Protein AF-A0A8J2JLR8-F1 (afdb_monomer_lite)

Structure (mmCIF, N/CA/C/O backbone):
data_AF-A0A8J2JLR8-F1
#
_entry.id   AF-A0A8J2JLR8-F1
#
loop_
_atom_site.group_PDB
_atom_site.id
_atom_site.type_symbol
_atom_site.label_atom_id
_atom_site.label_alt_id
_atom_site.label_comp_id
_atom_site.label_asym_id
_atom_site.label_entity_id
_atom_site.label_seq_id
_atom_site.pdbx_PDB_ins_code
_atom_site.Cartn_x
_atom_site.Cartn_y
_atom_site.Cartn_z
_atom_site.occupancy
_atom_site.B_iso_or_equiv
_atom_site.auth_seq_id
_atom_site.auth_comp_id
_atom_site.auth_asym_id
_atom_site.auth_atom_id
_atom_site.pdbx_PDB_model_num
ATOM 1 N N . GLY A 1 1 ? 5.718 17.312 6.005 1.00 39.81 1 GLY A N 1
ATOM 2 C CA . GLY A 1 1 ? 5.713 15.955 6.569 1.00 39.81 1 GLY A CA 1
ATOM 3 C C . GLY A 1 1 ? 6.828 15.214 5.896 1.00 39.81 1 GLY A C 1
ATOM 4 O O . GLY A 1 1 ? 6.659 14.809 4.757 1.00 39.81 1 GLY A O 1
ATOM 5 N N . GLU A 1 2 ? 7.985 15.173 6.537 1.00 40.47 2 GLU A N 1
ATOM 6 C CA . GLU A 1 2 ? 9.167 14.530 5.976 1.00 40.47 2 GLU A CA 1
ATOM 7 C C . GLU A 1 2 ? 9.098 13.040 6.300 1.00 40.47 2 GLU A C 1
ATOM 9 O O . GLU A 1 2 ? 8.802 12.649 7.428 1.00 40.47 2 GLU A O 1
ATOM 14 N N . PHE A 1 3 ? 9.279 12.219 5.269 1.00 59.94 3 PHE A N 1
ATOM 15 C CA . PHE A 1 3 ? 9.107 10.769 5.311 1.00 59.94 3 PHE A CA 1
ATOM 16 C C . PHE A 1 3 ? 10.125 10.073 6.237 1.00 59.94 3 PHE A C 1
ATOM 18 O O . PHE A 1 3 ? 9.875 8.950 6.666 1.00 59.94 3 PHE A O 1
ATOM 25 N N . LEU A 1 4 ? 11.243 10.728 6.589 1.00 45.88 4 LEU A N 1
ATOM 26 C CA . LEU A 1 4 ? 12.303 10.145 7.416 1.00 45.88 4 LEU A CA 1
ATOM 27 C C . LEU A 1 4 ? 12.857 11.136 8.465 1.00 45.88 4 LEU A C 1
ATOM 29 O O . LEU A 1 4 ? 13.105 12.292 8.131 1.00 45.88 4 LEU A O 1
ATOM 33 N N . PRO A 1 5 ? 13.104 10.685 9.714 1.00 62.72 5 PRO A N 1
ATOM 34 C CA . PRO A 1 5 ? 13.839 11.433 10.736 1.00 62.72 5 PRO A CA 1
ATOM 35 C C . PRO A 1 5 ? 15.260 11.846 10.294 1.00 62.72 5 PRO A C 1
ATOM 37 O O . PRO A 1 5 ? 15.879 11.129 9.504 1.00 62.72 5 PRO A O 1
ATOM 40 N N . PRO A 1 6 ? 15.855 12.911 10.872 1.00 69.38 6 PRO A N 1
ATOM 41 C CA . PRO A 1 6 ? 17.182 13.410 10.479 1.00 69.38 6 PRO A CA 1
ATOM 42 C C . PRO A 1 6 ? 18.322 12.379 10.566 1.00 69.38 6 PRO A C 1
ATOM 44 O O . PRO A 1 6 ? 19.234 12.382 9.741 1.00 69.38 6 PRO A O 1
ATOM 47 N N . SER A 1 7 ? 18.265 11.458 11.532 1.00 58.53 7 SER A N 1
ATOM 48 C CA . SER A 1 7 ? 19.247 10.372 11.670 1.00 58.53 7 SER A CA 1
ATOM 49 C C . SER A 1 7 ? 19.173 9.359 10.522 1.00 58.53 7 SER A C 1
ATOM 51 O O . SER A 1 7 ? 20.202 8.880 10.052 1.00 58.53 7 SER A O 1
ATOM 53 N N . LEU A 1 8 ? 17.965 9.077 10.030 1.00 59.31 8 LEU A N 1
ATOM 54 C CA . LEU A 1 8 ? 17.724 8.205 8.880 1.00 59.31 8 LEU A CA 1
ATOM 55 C C . LEU A 1 8 ? 18.092 8.893 7.562 1.00 59.31 8 LEU A C 1
ATOM 57 O O . LEU A 1 8 ? 18.579 8.227 6.656 1.00 59.31 8 LEU A O 1
ATOM 61 N N . TYR A 1 9 ? 17.939 10.217 7.476 1.00 65.94 9 TYR A N 1
ATOM 62 C CA . TYR A 1 9 ? 18.367 11.007 6.318 1.00 65.94 9 TYR A CA 1
ATOM 63 C C . TYR A 1 9 ? 19.892 10.995 6.130 1.00 65.94 9 TYR A C 1
ATOM 65 O O . TYR A 1 9 ? 20.377 10.763 5.025 1.00 65.94 9 TYR A O 1
ATOM 73 N N . SER A 1 10 ? 20.654 11.173 7.213 1.00 64.81 10 SER A N 1
ATOM 74 C CA . SER A 1 10 ? 22.123 11.100 7.167 1.00 64.81 10 SER A CA 1
ATOM 75 C C . SER A 1 10 ? 22.613 9.700 6.767 1.00 64.81 10 SER A C 1
ATOM 77 O O . SER A 1 10 ? 23.497 9.549 5.919 1.00 64.81 10 SER A O 1
ATOM 79 N N . LEU A 1 11 ? 21.967 8.655 7.297 1.00 66.31 11 LEU A N 1
ATOM 80 C CA . LEU A 1 11 ? 22.263 7.269 6.930 1.00 66.31 11 LEU A CA 1
ATOM 81 C C . LEU A 1 11 ? 21.937 6.993 5.452 1.00 66.31 11 LEU A C 1
ATOM 83 O O . LEU A 1 11 ? 22.742 6.403 4.737 1.00 66.31 11 LEU A O 1
ATOM 87 N N . TRP A 1 12 ? 20.789 7.482 4.977 1.00 70.38 12 TRP A N 1
ATOM 88 C CA . TRP A 1 12 ? 20.353 7.380 3.585 1.00 70.38 12 TRP A CA 1
ATOM 89 C C . TRP A 1 12 ? 21.356 8.021 2.623 1.00 70.38 12 TRP A C 1
ATOM 91 O O . TRP A 1 12 ? 21.767 7.390 1.650 1.00 70.38 12 TRP A O 1
ATOM 101 N N . GLN A 1 13 ? 21.812 9.242 2.919 1.00 72.44 13 GLN A N 1
ATOM 102 C CA . GLN A 1 13 ? 22.803 9.936 2.093 1.00 72.44 13 GLN A CA 1
ATOM 103 C C . GLN A 1 13 ? 24.177 9.256 2.086 1.00 72.44 13 GLN A C 1
ATOM 105 O O . GLN A 1 13 ? 24.902 9.374 1.105 1.00 72.44 13 GLN A O 1
ATOM 110 N N . THR A 1 14 ? 24.535 8.538 3.149 1.00 75.38 14 THR A N 1
ATOM 111 C CA . THR A 1 14 ? 25.846 7.879 3.255 1.00 75.38 14 THR A CA 1
ATOM 112 C C . THR A 1 14 ? 25.856 6.508 2.574 1.00 75.38 14 THR A C 1
ATOM 114 O O . THR A 1 14 ? 26.870 6.093 2.018 1.00 75.38 14 THR A O 1
ATOM 117 N N . VAL A 1 15 ? 24.726 5.798 2.606 1.00 72.38 15 VAL A N 1
ATOM 118 C CA . VAL A 1 15 ? 24.632 4.392 2.187 1.00 72.38 15 VAL A CA 1
ATOM 119 C C . VAL A 1 15 ? 24.152 4.243 0.742 1.00 72.38 15 VAL A C 1
ATOM 121 O O . VAL A 1 15 ? 24.674 3.407 0.010 1.00 72.38 15 VAL A O 1
ATOM 124 N N . ILE A 1 16 ? 23.187 5.053 0.301 1.00 70.75 16 ILE A N 1
ATOM 125 C CA . ILE A 1 16 ? 22.553 4.882 -1.016 1.00 70.75 16 ILE A CA 1
ATOM 126 C C . ILE A 1 16 ? 23.485 5.238 -2.191 1.00 70.75 16 ILE A C 1
ATOM 128 O O . ILE A 1 16 ? 23.566 4.437 -3.121 1.00 70.75 16 ILE A O 1
ATOM 132 N N . PRO A 1 17 ? 24.238 6.358 -2.186 1.00 72.06 17 PRO A N 1
ATOM 133 C CA . PRO A 1 17 ? 25.103 6.709 -3.315 1.00 72.06 17 PRO A CA 1
ATOM 134 C C . PRO A 1 17 ? 26.175 5.664 -3.677 1.00 72.06 17 PRO A C 1
ATOM 136 O O . PRO A 1 17 ? 26.281 5.351 -4.862 1.00 72.06 17 PRO A O 1
ATOM 139 N N . PRO A 1 18 ? 26.942 5.075 -2.733 1.00 66.00 18 PRO A N 1
ATOM 140 C CA . PRO A 1 18 ? 27.909 4.034 -3.079 1.00 66.00 18 PRO A CA 1
ATOM 141 C C . PRO A 1 18 ? 27.236 2.740 -3.551 1.00 66.00 18 PRO A C 1
ATOM 143 O O . PRO A 1 18 ? 27.762 2.100 -4.453 1.00 66.00 18 PRO A O 1
ATOM 146 N N . ILE A 1 19 ? 26.055 2.384 -3.026 1.00 64.62 19 ILE A N 1
ATOM 147 C CA . ILE A 1 19 ? 25.263 1.245 -3.526 1.00 64.62 19 ILE A CA 1
ATOM 148 C C . ILE A 1 19 ? 24.824 1.477 -4.979 1.00 64.62 19 ILE A C 1
ATOM 150 O O . ILE A 1 19 ? 24.900 0.562 -5.793 1.00 64.62 19 ILE A O 1
ATOM 154 N N . CYS A 1 20 ? 24.406 2.696 -5.326 1.00 59.53 20 CYS A N 1
ATOM 155 C CA . CYS A 1 20 ? 24.009 3.054 -6.689 1.00 59.53 20 CYS A CA 1
ATOM 156 C C . CYS A 1 20 ? 25.195 3.222 -7.661 1.00 59.53 20 CYS A C 1
ATOM 158 O O . CYS A 1 20 ? 24.978 3.226 -8.870 1.00 59.53 20 CYS A O 1
ATOM 160 N N . ALA A 1 21 ? 26.423 3.387 -7.154 1.00 61.94 21 ALA A N 1
ATOM 161 C CA . ALA A 1 21 ? 27.634 3.603 -7.952 1.00 61.94 21 ALA A CA 1
ATOM 162 C C . ALA A 1 21 ? 28.375 2.306 -8.334 1.00 61.94 21 ALA A C 1
ATOM 164 O O . ALA A 1 21 ? 29.254 2.341 -9.196 1.00 61.94 21 ALA A O 1
ATOM 165 N N . ILE A 1 22 ? 28.033 1.168 -7.719 1.00 66.12 22 ILE A N 1
ATOM 166 C CA . ILE A 1 22 ? 28.529 -0.157 -8.115 1.00 66.12 22 ILE A CA 1
ATOM 167 C C . ILE A 1 22 ? 27.768 -0.560 -9.386 1.00 66.12 22 ILE A C 1
ATOM 169 O O . ILE A 1 22 ? 26.626 -0.984 -9.292 1.00 66.12 22 ILE A O 1
ATOM 173 N N . GLU A 1 23 ? 28.376 -0.332 -10.556 1.00 52.78 23 GLU A N 1
ATOM 174 C CA . GLU A 1 23 ? 27.951 -0.760 -11.905 1.00 52.78 23 GLU A CA 1
ATOM 175 C C . GLU A 1 23 ? 26.433 -0.897 -12.139 1.00 52.78 23 GLU A C 1
ATOM 177 O O . GLU A 1 23 ? 25.796 -1.896 -11.815 1.00 52.78 23 GLU A O 1
ATOM 182 N N . ALA A 1 24 ? 25.861 0.117 -12.790 1.00 59.56 24 ALA A N 1
ATOM 183 C CA . ALA A 1 24 ? 24.459 0.234 -13.170 1.00 59.56 24 ALA A CA 1
ATOM 184 C C . ALA A 1 24 ? 23.943 -0.882 -14.114 1.00 59.56 24 ALA A C 1
ATOM 186 O O . ALA A 1 24 ? 23.636 -0.644 -15.281 1.00 59.56 24 ALA A O 1
ATOM 187 N N . GLN A 1 25 ? 23.737 -2.082 -13.579 1.00 56.38 25 GLN A N 1
ATOM 188 C CA . GLN A 1 25 ? 22.705 -3.028 -14.011 1.00 56.38 25 GLN A CA 1
ATOM 189 C C . GLN A 1 25 ? 21.618 -3.099 -12.941 1.00 56.38 25 GLN A C 1
ATOM 191 O O . GLN A 1 25 ? 21.171 -4.163 -12.519 1.00 56.38 25 GLN A O 1
ATOM 196 N N . VAL A 1 26 ? 21.177 -1.920 -12.498 1.00 64.81 26 VAL A N 1
ATOM 197 C CA . VAL A 1 26 ? 19.888 -1.798 -11.831 1.00 64.81 26 VAL A CA 1
ATOM 198 C C . VAL A 1 26 ? 18.858 -2.240 -12.863 1.00 64.81 26 VAL A C 1
ATOM 200 O O . VAL A 1 26 ? 18.548 -1.497 -13.793 1.00 64.81 26 VAL A O 1
ATOM 203 N N . ASP A 1 27 ? 18.379 -3.474 -12.739 1.00 73.94 27 ASP A N 1
ATOM 204 C CA . ASP A 1 27 ? 17.254 -3.984 -13.514 1.00 73.94 27 ASP A CA 1
ATOM 205 C C . ASP A 1 27 ? 16.004 -3.230 -13.042 1.00 73.94 27 ASP A C 1
ATOM 207 O O . ASP A 1 27 ? 15.254 -3.664 -12.164 1.00 73.94 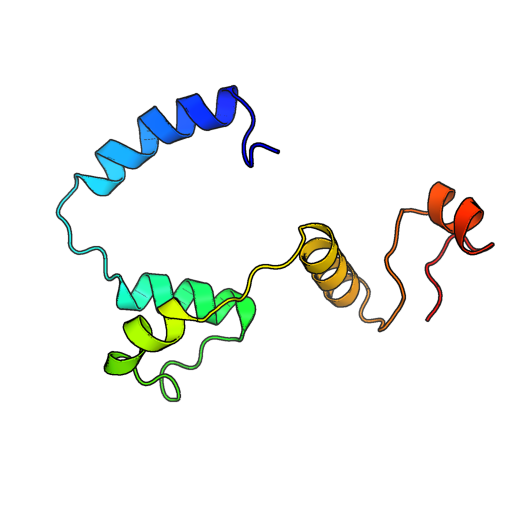27 ASP A O 1
ATOM 211 N N . VAL A 1 28 ? 15.852 -2.009 -13.564 1.00 73.44 28 VAL A N 1
ATOM 212 C CA . VAL A 1 28 ? 14.728 -1.115 -13.287 1.00 73.44 28 VAL A CA 1
ATOM 213 C C . VAL A 1 28 ? 13.406 -1.849 -13.538 1.00 73.44 28 VAL A C 1
ATOM 215 O O . VAL A 1 28 ? 12.548 -1.779 -12.660 1.00 73.44 28 VAL A O 1
ATOM 218 N N . PRO A 1 29 ? 13.235 -2.629 -14.628 1.00 72.38 29 PRO A N 1
ATOM 219 C CA . PRO A 1 29 ? 12.079 -3.509 -14.779 1.00 72.38 29 PRO A CA 1
ATOM 220 C C . PRO A 1 29 ? 11.871 -4.479 -13.609 1.00 72.38 29 PRO A C 1
ATOM 222 O O . PRO A 1 29 ? 10.746 -4.581 -13.119 1.00 72.38 29 PRO A O 1
ATOM 225 N N . ALA A 1 30 ? 12.911 -5.157 -13.114 1.00 77.94 30 ALA A N 1
ATOM 226 C CA . ALA A 1 30 ? 12.783 -6.060 -11.969 1.00 77.94 30 ALA A CA 1
ATOM 227 C C . ALA A 1 30 ? 12.371 -5.324 -10.686 1.00 77.94 30 ALA A C 1
ATOM 229 O O . ALA A 1 30 ? 11.461 -5.789 -9.996 1.00 77.94 30 ALA A O 1
ATOM 230 N N . ILE A 1 31 ? 12.963 -4.165 -10.391 1.00 80.75 31 ILE A N 1
ATOM 231 C CA . ILE A 1 31 ? 12.608 -3.357 -9.212 1.00 80.75 31 ILE A CA 1
ATOM 232 C C . ILE A 1 31 ? 11.184 -2.809 -9.329 1.00 80.75 31 ILE A C 1
ATOM 234 O O . ILE A 1 31 ? 10.406 -2.922 -8.382 1.00 80.75 31 ILE A O 1
ATOM 238 N N . CYS A 1 32 ? 10.809 -2.271 -10.491 1.00 75.12 32 CYS A N 1
ATOM 239 C CA . CYS A 1 32 ? 9.445 -1.821 -10.755 1.00 75.12 32 CYS A CA 1
ATOM 240 C C . CYS A 1 32 ? 8.457 -2.983 -10.605 1.00 75.12 32 CYS A C 1
ATOM 242 O O . CYS A 1 32 ? 7.450 -2.843 -9.915 1.00 75.12 32 CYS A O 1
ATOM 244 N N . SER A 1 33 ? 8.766 -4.153 -11.170 1.00 75.94 33 SER A N 1
ATOM 245 C CA . SER A 1 33 ? 7.917 -5.342 -11.045 1.00 75.94 33 SER A CA 1
ATOM 246 C C . SER A 1 33 ? 7.807 -5.847 -9.604 1.00 75.94 33 SER A C 1
ATOM 248 O O . SER A 1 33 ? 6.751 -6.339 -9.219 1.00 75.94 33 SER A O 1
ATOM 250 N N . LEU A 1 34 ? 8.861 -5.712 -8.790 1.00 81.81 34 LEU A N 1
ATOM 251 C CA . LEU A 1 34 ? 8.833 -6.050 -7.367 1.00 81.81 34 LEU A CA 1
ATOM 252 C C . LEU A 1 34 ? 7.946 -5.073 -6.597 1.00 81.81 34 LEU A C 1
ATOM 254 O O . LEU A 1 34 ? 7.142 -5.502 -5.777 1.00 81.81 34 LEU A O 1
ATOM 258 N N . PHE A 1 35 ? 8.070 -3.776 -6.872 1.00 80.31 35 PHE A N 1
ATOM 259 C CA . PHE A 1 35 ? 7.251 -2.749 -6.240 1.00 80.31 35 PHE A CA 1
ATOM 260 C C . PHE A 1 35 ? 5.758 -2.938 -6.552 1.00 80.31 35 PHE A C 1
ATOM 262 O O . PHE A 1 35 ? 4.953 -3.010 -5.626 1.00 80.31 35 PHE A O 1
ATOM 269 N N . PHE A 1 36 ? 5.396 -3.109 -7.828 1.00 76.44 36 PHE A N 1
ATOM 270 C CA . PHE A 1 36 ? 4.021 -3.446 -8.217 1.00 76.44 36 PHE A CA 1
ATOM 271 C C . PHE A 1 36 ? 3.594 -4.803 -7.652 1.00 76.44 36 PHE A C 1
ATOM 273 O O . PHE A 1 36 ? 2.494 -4.943 -7.134 1.00 76.44 36 PHE A O 1
ATOM 280 N N . GLY A 1 37 ? 4.492 -5.788 -7.651 1.00 79.56 37 GLY A N 1
ATOM 281 C CA . GLY A 1 37 ? 4.220 -7.111 -7.102 1.00 79.56 37 GLY A CA 1
ATOM 282 C C . GLY A 1 37 ? 3.942 -7.124 -5.596 1.00 79.56 37 GLY A C 1
ATOM 283 O O . GLY A 1 37 ? 3.193 -7.980 -5.132 1.00 79.56 37 GLY A O 1
ATOM 284 N N . LEU A 1 38 ? 4.511 -6.188 -4.832 1.00 80.94 38 LEU A N 1
ATOM 285 C CA . LEU A 1 38 ? 4.241 -6.029 -3.399 1.00 80.94 38 LEU A CA 1
ATOM 286 C C . LEU A 1 38 ? 2.848 -5.451 -3.120 1.00 80.94 38 LEU A C 1
ATOM 288 O O . LEU A 1 38 ? 2.275 -5.754 -2.076 1.00 80.94 38 LEU A O 1
ATOM 292 N N . LEU A 1 39 ? 2.325 -4.616 -4.019 1.00 75.25 39 LEU A N 1
ATOM 293 C CA . LEU A 1 39 ? 1.028 -3.956 -3.856 1.00 75.25 39 LEU A CA 1
ATOM 294 C C . LEU A 1 39 ? -0.113 -4.779 -4.467 1.00 75.25 39 LEU A C 1
ATOM 296 O O . LEU A 1 39 ? -1.137 -4.982 -3.818 1.00 75.25 39 LEU A O 1
ATOM 300 N N . ASP A 1 40 ? 0.097 -5.283 -5.683 1.00 75.50 40 ASP A N 1
ATOM 301 C CA . ASP A 1 40 ? -0.944 -5.868 -6.536 1.00 75.50 40 ASP A CA 1
ATOM 302 C C . ASP A 1 40 ? -0.752 -7.379 -6.774 1.00 75.50 40 ASP A C 1
ATOM 304 O O . ASP A 1 40 ? -1.605 -8.038 -7.368 1.00 75.50 40 ASP A O 1
ATOM 308 N N . GLY A 1 41 ? 0.352 -7.951 -6.286 1.00 77.06 41 GLY A N 1
ATOM 309 C CA . GLY A 1 41 ? 0.743 -9.336 -6.541 1.00 77.06 41 GLY A CA 1
ATOM 310 C C . GLY A 1 41 ? 1.651 -9.471 -7.766 1.00 77.06 41 GLY A C 1
ATOM 311 O O . GLY A 1 41 ? 1.499 -8.791 -8.780 1.00 77.06 41 GLY A O 1
ATOM 312 N N . ARG A 1 42 ? 2.656 -10.349 -7.673 1.00 75.81 42 ARG A N 1
ATOM 313 C CA . ARG A 1 42 ? 3.639 -10.549 -8.746 1.00 75.81 42 ARG A CA 1
ATOM 314 C C . ARG A 1 42 ? 3.169 -11.629 -9.720 1.00 75.81 42 ARG A C 1
ATOM 316 O O . ARG A 1 42 ? 3.380 -12.811 -9.463 1.00 75.81 42 ARG A O 1
ATOM 323 N N . ASP A 1 43 ? 2.642 -11.213 -10.867 1.00 79.06 43 ASP A N 1
ATOM 324 C CA . ASP A 1 43 ? 2.442 -12.084 -12.030 1.00 79.06 43 ASP A CA 1
ATOM 325 C C . ASP A 1 43 ? 3.165 -11.511 -13.255 1.00 79.06 43 ASP A C 1
ATOM 327 O O . ASP A 1 43 ? 2.649 -10.689 -14.011 1.00 79.06 43 ASP A O 1
ATOM 331 N N . VAL A 1 44 ? 4.410 -11.948 -13.442 1.00 70.94 44 VAL A N 1
ATOM 332 C CA . VAL A 1 44 ? 5.255 -11.499 -14.557 1.00 70.94 44 VAL A CA 1
ATOM 333 C C . VAL A 1 44 ? 4.781 -12.019 -15.916 1.00 70.94 44 VAL A C 1
ATOM 335 O O . VAL A 1 44 ? 5.199 -11.475 -16.932 1.00 70.94 44 VAL A O 1
ATOM 338 N N . GLN A 1 45 ? 3.931 -13.053 -15.954 1.00 80.12 45 GLN A N 1
ATOM 339 C CA . GLN A 1 45 ? 3.393 -13.591 -17.208 1.00 80.12 45 GLN A CA 1
ATOM 340 C C . GLN A 1 45 ? 2.254 -12.718 -17.738 1.00 80.12 45 GLN A C 1
ATOM 342 O O . GLN A 1 45 ? 2.083 -12.600 -18.950 1.00 80.12 45 GLN A O 1
ATOM 347 N N . GLN A 1 46 ? 1.507 -12.077 -16.838 1.00 80.50 46 GLN A N 1
ATOM 348 C CA . GLN A 1 46 ? 0.461 -11.111 -17.186 1.00 80.50 46 GLN A CA 1
ATOM 349 C C . GLN A 1 46 ? 0.991 -9.675 -17.329 1.00 80.50 46 GLN A C 1
ATOM 351 O O . GLN A 1 46 ? 0.316 -8.812 -17.892 1.00 80.50 46 GLN A O 1
ATOM 356 N N . LEU A 1 47 ? 2.209 -9.407 -16.852 1.00 74.94 47 LEU A N 1
ATOM 357 C CA . LEU A 1 47 ? 2.827 -8.089 -16.905 1.00 74.94 47 LEU A CA 1
ATOM 358 C C . LEU A 1 47 ? 3.579 -7.868 -18.221 1.00 74.94 47 LEU A C 1
ATOM 360 O O . LEU A 1 47 ? 4.645 -8.432 -18.464 1.00 74.94 47 LEU A O 1
ATOM 364 N N . ASN A 1 48 ? 3.065 -6.967 -19.056 1.00 79.38 48 ASN A N 1
ATOM 365 C CA . ASN A 1 48 ? 3.748 -6.562 -20.280 1.00 79.38 48 ASN A CA 1
ATOM 366 C C . ASN A 1 48 ? 4.908 -5.597 -19.958 1.00 79.38 48 ASN A C 1
ATOM 368 O O . ASN A 1 48 ? 4.719 -4.382 -19.886 1.00 79.38 48 ASN A O 1
ATOM 372 N N . LEU A 1 49 ? 6.107 -6.152 -19.737 1.00 75.69 49 LEU A N 1
ATOM 373 C CA . LEU A 1 49 ? 7.305 -5.418 -19.298 1.00 75.69 49 LEU A CA 1
ATOM 374 C C . LEU A 1 49 ? 7.642 -4.178 -20.158 1.00 75.69 49 LEU A C 1
ATOM 376 O O . LEU A 1 49 ? 7.928 -3.137 -19.571 1.00 75.69 49 LEU A O 1
ATOM 380 N N . PRO A 1 50 ? 7.555 -4.2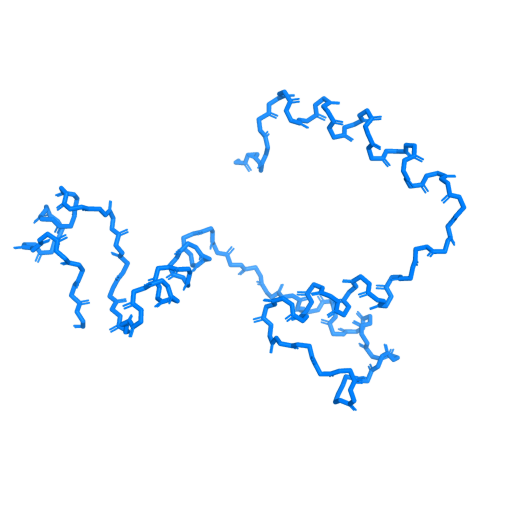03 -21.504 1.00 82.00 50 PRO A N 1
ATOM 381 C CA . PRO A 1 50 ? 7.703 -3.001 -22.333 1.00 82.00 50 PRO A CA 1
ATOM 382 C C . PRO A 1 50 ? 6.785 -1.821 -21.975 1.00 82.00 50 PRO A C 1
ATOM 384 O O . PRO A 1 50 ? 7.157 -0.673 -22.204 1.00 82.00 50 PRO A O 1
ATOM 387 N N . PHE A 1 51 ? 5.599 -2.078 -21.414 1.00 80.56 51 PHE A N 1
ATOM 388 C CA . PHE A 1 51 ? 4.641 -1.037 -21.022 1.00 80.56 51 PHE A CA 1
ATOM 389 C C . PHE A 1 51 ? 4.791 -0.586 -19.565 1.00 80.56 51 PHE A C 1
ATOM 391 O O . PHE A 1 51 ? 4.148 0.391 -19.176 1.00 80.56 51 PHE A O 1
ATOM 398 N N . LEU A 1 52 ? 5.653 -1.228 -18.765 1.00 76.69 52 LEU A N 1
ATOM 399 C CA . LEU A 1 52 ? 5.901 -0.826 -17.375 1.00 76.69 52 LEU A CA 1
ATOM 400 C C . LEU A 1 52 ? 6.223 0.667 -17.212 1.00 76.69 52 LEU A C 1
ATOM 402 O O . LEU A 1 52 ? 5.648 1.270 -16.307 1.00 76.69 52 LEU A O 1
ATOM 406 N N . PRO A 1 53 ? 7.051 1.303 -18.068 1.00 77.94 53 PRO A N 1
ATOM 407 C CA . PRO A 1 53 ? 7.306 2.738 -17.963 1.00 77.94 53 PRO A CA 1
ATOM 408 C C . PRO A 1 53 ? 6.025 3.574 -18.092 1.00 77.94 53 PRO A C 1
ATOM 410 O O . PRO A 1 53 ? 5.792 4.477 -17.292 1.00 77.94 53 PRO A O 1
ATOM 413 N N . ALA A 1 54 ? 5.148 3.231 -19.040 1.00 79.94 54 ALA A N 1
ATOM 414 C CA . ALA A 1 54 ? 3.886 3.938 -19.251 1.00 79.94 54 ALA A CA 1
ATOM 415 C C . ALA A 1 54 ? 2.899 3.725 -18.090 1.00 79.94 54 ALA A C 1
ATOM 417 O O . ALA A 1 54 ? 2.225 4.665 -17.676 1.00 79.94 54 ALA A O 1
ATOM 418 N N . ILE A 1 55 ? 2.845 2.515 -17.529 1.00 77.19 55 ILE A N 1
ATOM 419 C CA . ILE A 1 55 ? 2.004 2.198 -16.364 1.00 77.19 55 ILE A CA 1
ATOM 420 C C . ILE A 1 55 ? 2.513 2.941 -15.123 1.00 77.19 55 ILE A C 1
ATOM 422 O O . ILE A 1 55 ? 1.731 3.587 -14.428 1.00 77.19 55 ILE A O 1
ATOM 426 N N . SER A 1 56 ? 3.829 2.923 -14.888 1.00 75.62 56 SER A N 1
ATOM 427 C CA . SER A 1 56 ? 4.464 3.599 -13.747 1.00 75.62 56 SER A CA 1
ATOM 428 C C . SER A 1 56 ? 4.292 5.116 -13.749 1.00 75.62 56 SER A C 1
ATOM 430 O O . SER A 1 56 ? 4.397 5.747 -12.704 1.00 75.62 56 SER A O 1
ATOM 432 N N . TRP A 1 57 ? 3.989 5.710 -14.904 1.00 79.44 57 TRP A N 1
ATOM 433 C CA . TRP A 1 57 ? 3.703 7.137 -14.990 1.00 79.44 57 TRP A CA 1
ATOM 434 C C . TRP A 1 57 ? 2.396 7.516 -14.278 1.00 79.44 57 TRP A C 1
ATOM 436 O O . TRP A 1 57 ? 2.300 8.586 -13.681 1.00 79.44 57 TRP A O 1
ATOM 446 N N . GLY A 1 58 ? 1.383 6.647 -14.347 1.00 75.31 58 GLY A N 1
ATOM 447 C CA . GLY A 1 58 ? 0.060 6.887 -13.761 1.00 75.31 58 GLY A CA 1
ATOM 448 C C . GLY A 1 58 ? -0.207 6.134 -12.457 1.00 75.31 58 GLY A C 1
ATOM 449 O O . GLY A 1 58 ? -1.216 6.405 -11.805 1.00 75.31 58 GLY A O 1
ATOM 450 N N . ALA A 1 59 ? 0.657 5.186 -12.085 1.00 74.94 59 ALA A N 1
ATOM 451 C CA . ALA A 1 59 ? 0.430 4.275 -10.974 1.00 74.94 59 ALA A CA 1
ATOM 452 C C . ALA A 1 59 ? 1.687 4.062 -10.106 1.00 74.94 59 ALA A C 1
ATOM 454 O O . ALA A 1 59 ? 2.796 4.002 -10.635 1.00 74.94 59 ALA A O 1
ATOM 455 N N . PRO A 1 60 ? 1.518 3.854 -8.788 1.00 70.25 60 PRO A N 1
ATOM 456 C CA . PRO A 1 60 ? 0.268 3.979 -8.046 1.00 70.25 60 PRO A CA 1
ATOM 457 C C . PRO A 1 60 ? -0.134 5.451 -7.897 1.00 70.25 60 PRO A C 1
ATOM 459 O O . PRO A 1 60 ? 0.707 6.336 -7.740 1.00 70.25 60 PRO A O 1
ATOM 462 N N . ALA A 1 61 ? -1.440 5.717 -7.924 1.00 79.00 61 ALA A N 1
ATOM 463 C CA . ALA A 1 61 ? -1.944 7.046 -7.611 1.00 79.00 61 ALA A CA 1
ATOM 464 C C . ALA A 1 61 ? -1.616 7.406 -6.145 1.00 79.00 61 ALA A C 1
ATOM 466 O O . ALA A 1 61 ? -1.575 6.515 -5.290 1.00 79.00 61 ALA A O 1
ATOM 467 N N . PRO A 1 62 ? -1.414 8.693 -5.812 1.00 77.56 62 PRO A N 1
ATOM 468 C CA . PRO A 1 62 ? -1.117 9.099 -4.444 1.00 77.56 62 PRO A CA 1
ATOM 469 C C . PRO A 1 62 ? -2.234 8.696 -3.472 1.00 77.56 62 PRO A C 1
ATOM 471 O O . PRO A 1 62 ? -3.407 8.996 -3.698 1.00 77.56 62 PRO A O 1
ATOM 474 N N . TYR A 1 63 ? -1.869 8.090 -2.343 1.00 82.31 63 TYR A N 1
ATOM 475 C CA . TYR A 1 63 ? -2.777 7.811 -1.229 1.00 82.31 63 TYR A CA 1
ATOM 476 C C . TYR A 1 63 ? -2.188 8.298 0.097 1.00 82.31 63 TYR A C 1
ATOM 478 O O . TYR A 1 63 ? -0.980 8.454 0.261 1.00 82.31 63 TYR A O 1
ATOM 486 N N . SER A 1 64 ? -3.055 8.561 1.078 1.00 89.38 64 SER A N 1
ATOM 487 C CA . SER A 1 64 ? -2.600 8.987 2.406 1.00 89.38 64 SER A CA 1
ATOM 488 C C . SER A 1 64 ? -1.979 7.825 3.188 1.00 89.38 64 SER A C 1
ATOM 490 O O . SER A 1 64 ? -2.417 6.680 3.070 1.00 89.38 64 SER A O 1
ATOM 492 N N . ALA A 1 65 ? -1.040 8.125 4.092 1.00 89.81 65 ALA A N 1
ATOM 493 C CA . ALA A 1 65 ? -0.473 7.130 5.009 1.00 89.81 65 ALA A CA 1
ATOM 494 C C . ALA A 1 65 ? -1.548 6.392 5.835 1.00 89.81 65 ALA A C 1
ATOM 496 O O . ALA A 1 65 ? -1.374 5.228 6.187 1.00 89.81 65 ALA A O 1
ATOM 497 N N . ARG A 1 66 ? -2.693 7.044 6.102 1.00 90.69 66 ARG A N 1
ATOM 498 C CA . ARG A 1 66 ? -3.833 6.423 6.790 1.00 90.69 66 ARG A CA 1
ATOM 499 C C . ARG A 1 66 ? -4.453 5.292 5.970 1.00 90.69 66 ARG A C 1
ATOM 501 O O . ARG A 1 66 ? -4.846 4.297 6.564 1.00 90.69 66 ARG A O 1
ATOM 508 N N . VAL A 1 67 ? -4.543 5.431 4.646 1.00 91.69 67 VAL A N 1
ATOM 509 C CA . VAL A 1 67 ? -5.079 4.378 3.764 1.00 91.69 67 VAL A CA 1
ATOM 510 C C . VAL A 1 67 ? -4.173 3.154 3.807 1.00 91.69 67 VAL A C 1
ATOM 512 O O . VAL A 1 67 ? -4.660 2.052 4.037 1.00 91.69 67 VAL A O 1
ATOM 515 N N . LEU A 1 68 ? -2.858 3.357 3.695 1.00 89.56 68 LEU A N 1
ATOM 516 C CA . LEU A 1 68 ? -1.890 2.266 3.783 1.00 89.56 68 LEU A CA 1
ATOM 517 C C . LEU A 1 68 ? -1.943 1.572 5.153 1.00 89.56 68 LEU A C 1
ATOM 519 O O . LEU A 1 68 ? -2.040 0.351 5.230 1.00 89.56 68 LEU A O 1
ATOM 523 N N . ALA A 1 69 ? -1.956 2.346 6.241 1.00 94.25 69 ALA A N 1
ATOM 524 C CA . ALA A 1 69 ? -2.089 1.800 7.590 1.00 94.25 69 ALA A CA 1
ATOM 525 C C . ALA A 1 69 ? -3.402 1.023 7.770 1.00 94.25 69 ALA A C 1
ATOM 527 O O . ALA A 1 69 ? -3.413 -0.026 8.409 1.00 94.25 69 ALA A O 1
ATOM 528 N N . HIS A 1 70 ? -4.503 1.508 7.191 1.00 96.50 70 HIS A N 1
ATOM 529 C CA . HIS A 1 70 ? -5.780 0.809 7.249 1.00 96.50 70 HIS A CA 1
ATOM 530 C C . HIS A 1 70 ? -5.739 -0.521 6.503 1.00 96.50 70 HIS A C 1
ATOM 532 O O . HIS A 1 70 ? -6.204 -1.525 7.030 1.00 96.50 70 HIS A O 1
ATOM 538 N N . TRP A 1 71 ? -5.144 -0.542 5.311 1.00 92.31 71 TRP A N 1
ATOM 539 C CA . TRP A 1 71 ? -4.981 -1.762 4.530 1.00 92.31 71 TRP A CA 1
ATOM 540 C C . TRP A 1 71 ? -4.243 -2.842 5.335 1.00 92.31 71 TRP A C 1
ATOM 542 O O . TRP A 1 71 ? -4.741 -3.959 5.459 1.00 92.31 71 TRP A O 1
ATOM 552 N N . PHE A 1 72 ? -3.150 -2.482 6.020 1.00 94.00 72 PHE A N 1
ATOM 553 C CA . PHE A 1 72 ? -2.469 -3.400 6.940 1.00 94.00 72 PHE A CA 1
ATOM 554 C C . PHE A 1 72 ? -3.368 -3.876 8.093 1.00 94.00 72 PHE A C 1
ATOM 556 O O . PHE A 1 72 ? -3.320 -5.048 8.458 1.00 94.00 72 PHE A O 1
ATOM 563 N N . GLN A 1 73 ? -4.217 -3.013 8.661 1.00 97.06 73 GLN A N 1
ATOM 564 C CA . GLN A 1 73 ? -5.172 -3.428 9.700 1.00 97.06 73 GLN A CA 1
ATOM 565 C C . GLN A 1 73 ? -6.181 -4.457 9.186 1.00 97.06 73 GLN A C 1
ATOM 567 O O . GLN A 1 73 ? -6.525 -5.384 9.921 1.00 97.06 73 GLN A O 1
ATOM 572 N N . LEU A 1 74 ? -6.652 -4.312 7.947 1.00 96.38 74 LEU A N 1
ATOM 573 C CA . LEU A 1 74 ? -7.565 -5.271 7.323 1.00 96.38 74 LEU A CA 1
ATOM 574 C C . LEU A 1 74 ? -6.874 -6.626 7.137 1.00 96.38 74 LEU A C 1
ATOM 576 O O . LEU A 1 74 ? -7.414 -7.640 7.576 1.00 96.38 74 LEU A O 1
ATOM 580 N N . VAL A 1 75 ? -5.650 -6.632 6.595 1.00 94.88 75 VAL A N 1
ATOM 581 C CA . VAL A 1 75 ? -4.843 -7.852 6.414 1.00 94.88 75 VAL A CA 1
ATOM 582 C C . VAL A 1 75 ? -4.595 -8.559 7.751 1.00 94.88 75 VAL A C 1
ATOM 584 O O . VAL A 1 75 ? -4.833 -9.756 7.866 1.00 94.88 75 VAL A O 1
ATOM 587 N N . MET A 1 76 ? -4.174 -7.822 8.783 1.00 95.88 76 MET A N 1
ATOM 588 C CA . MET A 1 76 ? -3.846 -8.400 10.093 1.00 95.88 76 MET A CA 1
ATOM 589 C C . MET A 1 76 ? -5.076 -8.874 10.875 1.00 95.88 76 MET A C 1
ATOM 591 O O . MET A 1 76 ? -4.985 -9.830 11.640 1.00 95.88 76 MET A O 1
ATOM 595 N N . SER A 1 77 ? -6.216 -8.193 10.731 1.00 96.12 77 S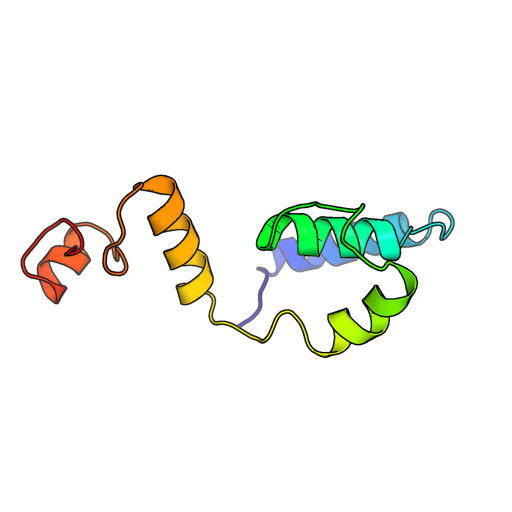ER A N 1
ATOM 596 C CA . SER A 1 77 ? -7.443 -8.561 11.450 1.00 96.12 77 SER A CA 1
ATOM 597 C C . SER A 1 77 ? -8.264 -9.635 10.743 1.00 96.12 77 SER A C 1
ATOM 599 O O . SER A 1 77 ? -9.079 -10.285 11.397 1.00 96.12 77 SER A O 1
ATOM 601 N N . GLY A 1 78 ? -8.102 -9.788 9.425 1.00 96.31 78 GLY A N 1
ATOM 602 C CA . GLY A 1 78 ? -8.947 -10.650 8.599 1.00 96.31 78 GLY A CA 1
ATOM 603 C C . GLY A 1 78 ? -10.412 -10.200 8.536 1.00 96.31 78 GLY A C 1
ATOM 604 O O . GLY A 1 78 ? -11.273 -10.979 8.132 1.00 96.31 78 GLY A O 1
ATOM 605 N N . LYS A 1 79 ? -10.719 -8.968 8.962 1.00 95.94 79 LYS A N 1
ATOM 606 C CA . LYS A 1 79 ? -12.077 -8.415 9.027 1.00 95.94 79 LYS A CA 1
ATOM 607 C C . LYS A 1 79 ? -12.173 -7.183 8.140 1.00 95.94 79 LYS A C 1
ATOM 609 O O . LYS A 1 79 ? -11.330 -6.292 8.220 1.00 95.94 79 LYS A O 1
ATOM 614 N N . PHE A 1 80 ? -13.238 -7.100 7.348 1.00 97.00 80 PHE A N 1
ATOM 615 C CA . PHE A 1 80 ? -13.605 -5.855 6.685 1.00 97.00 80 PHE A CA 1
ATOM 616 C C . PHE A 1 80 ? -14.305 -4.950 7.698 1.00 97.00 80 PHE A C 1
ATOM 618 O O . PHE A 1 80 ? -15.454 -5.188 8.039 1.00 97.00 80 PHE A O 1
ATOM 625 N N . GLN A 1 81 ? -13.575 -3.983 8.246 1.00 96.88 81 GLN A N 1
ATOM 626 C CA . GLN A 1 81 ? -14.019 -3.152 9.366 1.00 96.88 81 GLN A CA 1
ATOM 627 C C . GLN A 1 81 ? -13.455 -1.736 9.242 1.00 96.88 81 GLN A C 1
ATOM 629 O O . 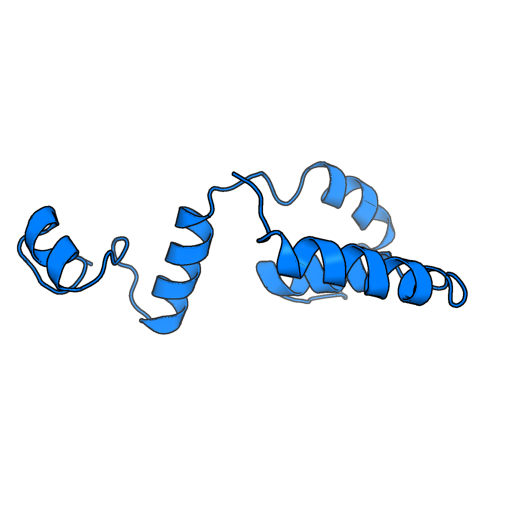GLN A 1 81 ? -12.539 -1.489 8.459 1.00 96.88 81 GLN A O 1
ATOM 634 N N . LYS A 1 82 ? -13.962 -0.795 10.040 1.00 97.56 82 LYS A N 1
ATOM 635 C CA . LYS A 1 82 ? -13.469 0.592 10.077 1.00 97.56 82 LYS A CA 1
ATOM 636 C C . LYS A 1 82 ? -12.020 0.691 10.579 1.00 97.56 82 LYS A C 1
ATOM 638 O O . LYS A 1 82 ? -11.477 -0.224 11.194 1.00 97.56 82 LYS A O 1
ATOM 643 N N . TYR A 1 83 ? -11.392 1.847 10.349 1.00 97.44 83 TYR A N 1
ATOM 644 C CA . TYR A 1 83 ? -10.035 2.131 10.826 1.00 97.44 83 TYR A CA 1
ATOM 645 C C . TYR A 1 83 ? -9.913 1.956 12.341 1.00 97.44 83 TYR A C 1
ATOM 647 O O . TYR A 1 83 ? -10.630 2.599 13.107 1.00 97.44 83 TYR A O 1
ATOM 655 N N . SER 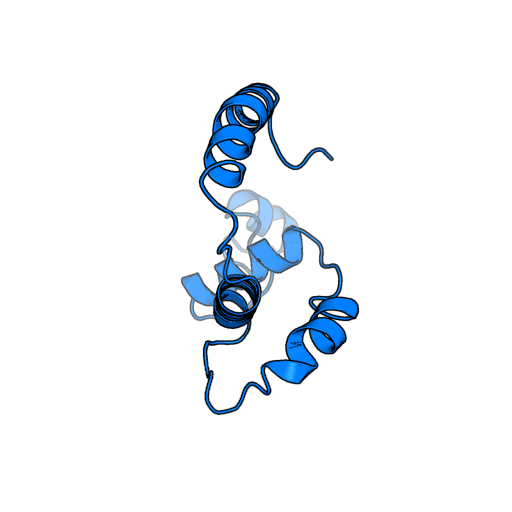A 1 84 ? -8.956 1.145 12.784 1.00 97.50 84 SER A N 1
ATOM 656 C CA . SER A 1 84 ? -8.665 0.995 14.206 1.00 97.50 84 SER A CA 1
ATOM 657 C C . SER A 1 84 ? -7.716 2.098 14.668 1.00 97.50 84 SER A C 1
ATOM 659 O O . SER A 1 84 ? -6.556 2.157 14.262 1.00 97.50 84 SER A O 1
ATOM 661 N N . TYR A 1 85 ? -8.184 2.976 15.550 1.00 97.19 85 TYR A N 1
ATOM 662 C CA . TYR A 1 85 ? -7.346 3.985 16.205 1.00 97.19 85 TYR A CA 1
ATOM 663 C C . TYR A 1 85 ? -6.655 3.457 17.475 1.00 97.19 85 TYR A C 1
ATOM 665 O O . TYR A 1 85 ? -5.892 4.188 18.102 1.00 97.19 85 TYR A O 1
ATOM 673 N N . GLY A 1 86 ? -6.927 2.206 17.860 1.00 95.56 86 GLY A N 1
ATOM 674 C CA . GLY A 1 86 ? -6.556 1.627 19.151 1.00 95.56 86 GLY A CA 1
ATOM 675 C C . GLY A 1 86 ? -7.681 1.739 20.185 1.00 95.56 86 GLY A C 1
ATOM 676 O O . GLY A 1 86 ? -8.547 2.605 20.086 1.00 95.56 86 GLY A O 1
ATOM 677 N N . ALA A 1 87 ? -7.672 0.862 21.194 1.00 96.62 87 ALA A N 1
ATOM 678 C CA . ALA A 1 87 ? -8.825 0.619 22.072 1.00 96.62 87 ALA A CA 1
ATOM 679 C C . ALA A 1 87 ? -9.401 1.875 22.748 1.00 96.62 87 ALA A C 1
ATOM 681 O O . ALA A 1 87 ? -10.618 2.041 22.796 1.00 96.62 87 ALA A O 1
ATOM 682 N N . ARG A 1 88 ? -8.539 2.773 23.248 1.00 98.06 88 ARG A N 1
ATOM 683 C CA . ARG A 1 88 ? -8.972 4.019 23.901 1.00 98.06 88 ARG A CA 1
ATOM 684 C C . ARG A 1 88 ? -9.683 4.949 22.918 1.00 98.06 88 ARG A C 1
ATOM 686 O O . ARG A 1 88 ? -10.805 5.368 23.164 1.00 98.06 88 ARG A O 1
ATOM 693 N N . THR A 1 89 ? -9.045 5.241 21.788 1.00 97.75 89 THR A N 1
ATOM 694 C CA . THR A 1 89 ? -9.592 6.170 20.792 1.00 97.75 89 THR A CA 1
ATOM 695 C C . THR A 1 89 ? -10.774 5.572 20.032 1.00 97.75 89 THR A C 1
ATOM 697 O O . THR A 1 89 ? -11.670 6.307 19.630 1.00 97.75 89 THR A O 1
ATOM 700 N N . ASN A 1 90 ? -10.824 4.250 19.873 1.00 98.31 90 ASN A N 1
ATOM 701 C CA . ASN A 1 90 ? -12.010 3.567 19.367 1.00 98.31 90 ASN A CA 1
ATOM 702 C C . ASN A 1 90 ? -13.183 3.735 20.337 1.00 98.31 90 ASN A C 1
ATOM 704 O O . ASN A 1 90 ? -14.270 4.069 19.886 1.00 98.31 90 ASN A O 1
ATOM 708 N N . LEU A 1 91 ? -12.974 3.599 21.653 1.00 98.19 91 LEU A N 1
ATOM 709 C CA . LEU A 1 91 ? -14.050 3.797 22.629 1.00 98.19 91 LEU A CA 1
ATOM 710 C C . LEU A 1 91 ? -14.616 5.222 22.554 1.00 98.19 91 LEU A C 1
ATOM 712 O O . LEU A 1 91 ? -15.828 5.397 22.506 1.00 98.19 91 LEU A O 1
ATOM 716 N N . GLU A 1 92 ? -13.736 6.222 22.467 1.00 98.12 92 GLU A N 1
ATOM 717 C CA . GLU A 1 92 ? -14.112 7.636 22.328 1.00 98.12 92 GLU A CA 1
ATOM 718 C C . GLU A 1 92 ? -14.864 7.925 21.013 1.00 98.12 92 GLU A C 1
ATOM 720 O O . GLU A 1 92 ? -15.807 8.711 21.006 1.00 98.12 92 GLU A O 1
ATOM 725 N N . LYS A 1 93 ? -14.464 7.304 19.893 1.00 97.56 93 LYS A N 1
ATOM 726 C CA . LYS A 1 93 ? -15.027 7.593 18.557 1.00 97.56 93 LYS A CA 1
ATOM 727 C C . LYS A 1 93 ? -16.203 6.712 18.151 1.00 97.56 93 LYS A C 1
ATOM 729 O O . LYS A 1 93 ? -17.038 7.138 17.359 1.00 97.56 93 LYS A O 1
ATOM 734 N N . TYR A 1 94 ? -16.215 5.470 18.610 1.00 97.94 94 TYR A N 1
ATOM 735 C CA . TYR A 1 94 ? -17.115 4.415 18.152 1.00 97.94 94 TYR A CA 1
ATOM 736 C C . TYR A 1 94 ? -17.977 3.837 19.275 1.00 97.94 94 TYR A C 1
ATOM 738 O O . TYR A 1 94 ? -18.861 3.038 18.987 1.00 97.94 94 TYR A O 1
ATOM 746 N N . GLY A 1 95 ? -17.727 4.187 20.542 1.00 97.62 95 GLY A N 1
ATOM 747 C CA . GLY A 1 95 ? -18.427 3.591 21.685 1.00 97.62 95 GLY A CA 1
ATOM 748 C C . GLY A 1 95 ? -18.040 2.131 21.958 1.00 97.62 95 GLY A C 1
ATOM 749 O O . GLY A 1 95 ? -18.612 1.497 22.838 1.00 97.62 95 GLY A O 1
ATOM 750 N N . SER A 1 96 ? -17.051 1.598 21.236 1.00 96.50 96 SER A N 1
ATOM 751 C CA . SER A 1 96 ? -16.525 0.241 21.384 1.00 96.50 96 SER A CA 1
ATOM 752 C C . SER A 1 96 ? -15.002 0.266 21.346 1.00 96.50 96 SER A C 1
ATOM 754 O O . SER A 1 96 ? -14.403 1.087 20.657 1.00 96.50 96 SER A O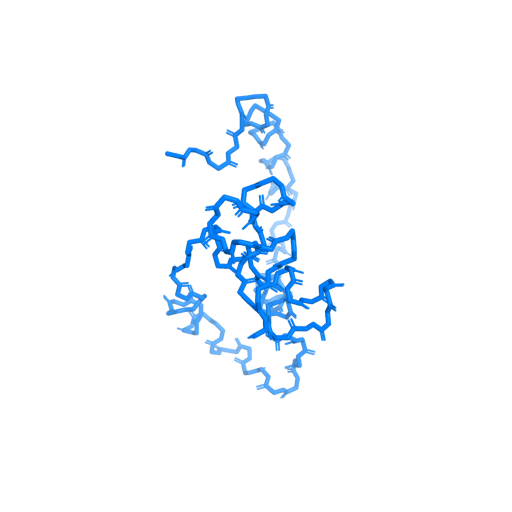 1
ATOM 756 N N . ARG A 1 97 ? -14.353 -0.646 22.074 1.00 97.19 97 ARG A N 1
ATOM 757 C CA . ARG A 1 97 ? -12.887 -0.801 22.028 1.00 97.19 97 ARG A CA 1
ATOM 758 C C . ARG A 1 97 ? -12.415 -1.370 20.686 1.00 97.19 97 ARG A C 1
ATOM 760 O O . ARG A 1 97 ? -11.289 -1.096 20.266 1.00 97.19 97 ARG A O 1
ATOM 767 N N . GLU A 1 98 ? -13.271 -2.125 20.007 1.00 96.44 98 GLU A N 1
ATOM 768 C CA . GLU A 1 98 ? -13.011 -2.658 18.671 1.00 96.44 98 GLU A CA 1
ATOM 769 C C . GLU A 1 98 ? -13.599 -1.740 17.590 1.00 96.44 98 GLU A C 1
ATOM 771 O O . GLU A 1 98 ? -14.639 -1.112 17.815 1.00 96.44 98 GLU A O 1
ATOM 776 N N . PRO A 1 99 ? -12.946 -1.631 16.419 1.00 97.31 99 PRO A N 1
ATOM 777 C CA . PRO A 1 99 ? -13.536 -0.936 15.284 1.00 97.31 99 PRO A CA 1
ATOM 778 C C . PRO A 1 99 ? -14.815 -1.661 14.816 1.00 97.31 99 PRO A C 1
ATOM 780 O O . PRO A 1 99 ? -14.833 -2.890 14.771 1.00 97.31 99 PRO A O 1
ATOM 783 N N . PRO A 1 100 ? -15.881 -0.929 14.447 1.00 96.19 100 PRO A N 1
ATOM 784 C CA . PRO A 1 100 ? -17.087 -1.534 13.890 1.00 96.19 100 PRO A CA 1
ATOM 785 C C . PRO A 1 100 ? -16.816 -2.218 12.549 1.00 96.19 100 PRO A C 1
ATOM 787 O O . PRO A 1 100 ? -16.103 -1.650 11.713 1.00 96.19 100 PRO A O 1
ATOM 790 N N . VAL A 1 101 ? -17.424 -3.390 12.361 1.00 93.31 101 VAL A N 1
ATOM 791 C CA . VAL A 1 101 ? -17.576 -4.063 11.060 1.00 93.31 101 VAL A CA 1
ATOM 792 C C . VAL A 1 101 ? -18.573 -3.279 10.209 1.00 93.31 101 VAL A C 1
ATOM 794 O O . VAL A 1 101 ? -19.597 -2.837 10.782 1.00 93.31 101 VAL A O 1
#

Sequence (101 aa):
GEFLPPSLYSLWQTVIPPICAIEAQVDVPAICSLFFGLLDGRDVQQLNLPFLPAISWGAPAPYSARVLAHWFQLVMSGKFQKYSYGARTNLEKYGSREPPV

Radius of gyration: 19.21 Å; chains: 1; bounding box: 47×30×46 Å

Foldseek 3Di:
DDPDDPVVVVVCVVPVVVVCVPDPPPVVLVVLQVVCCVVPNRDPVPDPSVCSVVAVVPPDDDDDPQVVQQVVVCVVVVDPFDRQPAQVVCCVVPVGSDTGD

pLDDT: mean 80.36, std 14.27, range [39.81, 98.31]

Secondary structure (DSSP, 8-state):
--SS-HHHHHHHHHHHHHHHHS-S---HHHHHHHHHHHHH---TTT--GGGHHHHHHH-SPP--HHHHHHHHHHHHH-S-------HHHHHHHHSSSSPP-

Organism: NCBI:txid39272